Protein AF-A0A959VZN5-F1 (afdb_monomer)

Structure (mmCIF, N/CA/C/O backbone):
data_AF-A0A959VZN5-F1
#
_entry.id   AF-A0A959VZN5-F1
#
loop_
_atom_site.group_PDB
_atom_site.id
_atom_site.type_symbol
_atom_site.label_atom_id
_atom_site.label_alt_id
_atom_site.label_comp_id
_atom_site.label_asym_id
_atom_site.label_entity_id
_atom_site.label_seq_id
_atom_site.pdbx_PDB_ins_code
_atom_site.Cartn_x
_atom_site.Cartn_y
_atom_site.Cartn_z
_atom_site.occupancy
_atom_site.B_iso_or_equiv
_atom_site.auth_seq_id
_atom_site.auth_comp_id
_atom_site.auth_asym_id
_atom_site.auth_atom_id
_atom_site.pdbx_PDB_model_num
ATOM 1 N N . MET A 1 1 ? -17.616 6.369 19.803 1.00 37.69 1 MET A N 1
ATOM 2 C CA . MET A 1 1 ? -18.159 6.704 18.468 1.00 37.69 1 MET A CA 1
ATOM 3 C C . MET A 1 1 ? -18.160 5.402 17.680 1.00 37.69 1 MET A C 1
ATOM 5 O O . MET A 1 1 ? -17.100 4.814 17.571 1.00 37.69 1 MET A O 1
ATOM 9 N N . CYS A 1 2 ? -19.307 4.861 17.258 1.00 47.22 2 CYS A N 1
ATOM 10 C CA . CYS A 1 2 ? -19.332 3.546 16.601 1.00 47.22 2 CYS A CA 1
ATOM 11 C C . CYS A 1 2 ? -18.919 3.684 15.130 1.00 47.22 2 CYS A C 1
ATOM 13 O O . CYS A 1 2 ? -19.720 4.131 14.310 1.00 47.22 2 CYS A O 1
ATOM 15 N N . ILE A 1 3 ? -17.686 3.305 14.796 1.00 53.84 3 ILE A N 1
ATOM 16 C CA . ILE A 1 3 ? -17.310 3.012 13.410 1.00 53.84 3 ILE A CA 1
ATOM 17 C C . ILE A 1 3 ? -17.934 1.655 13.081 1.00 53.84 3 ILE A C 1
ATOM 19 O O . ILE A 1 3 ? -17.515 0.623 13.599 1.00 53.84 3 ILE A O 1
ATOM 23 N N . VAL A 1 4 ? -19.001 1.655 12.281 1.00 58.09 4 VAL A N 1
ATOM 24 C CA . VAL A 1 4 ? -19.588 0.408 11.782 1.00 58.09 4 VAL A CA 1
ATOM 25 C C . VAL A 1 4 ? -18.709 -0.078 10.642 1.00 58.09 4 VAL A C 1
ATOM 27 O O . VAL A 1 4 ? -18.572 0.599 9.624 1.00 58.09 4 VAL A O 1
ATOM 30 N N . ASP A 1 5 ? -18.111 -1.248 10.828 1.00 63.50 5 ASP A N 1
ATOM 31 C CA . ASP A 1 5 ? -17.328 -1.919 9.799 1.00 63.50 5 ASP A CA 1
ATOM 32 C C . ASP A 1 5 ? -18.160 -2.108 8.518 1.00 63.50 5 ASP A C 1
ATOM 34 O O . ASP A 1 5 ? -19.348 -2.437 8.564 1.00 63.50 5 ASP A O 1
ATOM 38 N N . MET A 1 6 ? -17.540 -1.896 7.358 1.00 61.69 6 MET A N 1
ATOM 39 C CA . MET A 1 6 ? -18.212 -1.895 6.052 1.00 61.69 6 MET A CA 1
ATOM 40 C C . MET A 1 6 ? -18.898 -3.228 5.729 1.00 61.69 6 MET A C 1
ATOM 42 O O . MET A 1 6 ? -19.915 -3.244 5.037 1.00 61.69 6 MET A O 1
ATOM 46 N N . PHE A 1 7 ? -18.372 -4.335 6.264 1.00 56.12 7 PHE A N 1
ATOM 47 C CA . PHE A 1 7 ? -18.976 -5.661 6.146 1.00 56.12 7 PHE A CA 1
ATOM 48 C C . PHE A 1 7 ? -20.291 -5.774 6.931 1.00 56.12 7 PHE A C 1
ATOM 50 O O . PHE A 1 7 ? -21.187 -6.511 6.528 1.00 56.12 7 PHE A O 1
ATOM 57 N N . SER A 1 8 ? -20.434 -4.995 8.003 1.00 63.62 8 SER A N 1
ATOM 58 C CA . SER A 1 8 ? -21.610 -4.959 8.878 1.00 63.62 8 SER A CA 1
ATOM 59 C C . SER A 1 8 ? -22.622 -3.880 8.471 1.00 63.62 8 SER A C 1
ATOM 61 O O . SER A 1 8 ? -23.790 -3.960 8.842 1.00 63.62 8 SER A O 1
ATOM 63 N N . ALA A 1 9 ? -22.200 -2.882 7.686 1.00 69.38 9 ALA A N 1
ATOM 64 C CA . ALA A 1 9 ? -23.026 -1.758 7.230 1.00 69.38 9 ALA A CA 1
ATOM 65 C C . ALA A 1 9 ? -23.901 -2.064 5.989 1.00 69.38 9 ALA A C 1
ATOM 67 O O . ALA A 1 9 ? -24.665 -1.207 5.541 1.00 69.38 9 ALA A O 1
ATOM 68 N N . GLY A 1 10 ? -23.808 -3.279 5.436 1.00 77.38 10 GLY A N 1
ATOM 69 C CA . GLY A 1 10 ? -24.617 -3.752 4.309 1.00 77.38 10 GLY A CA 1
ATOM 70 C C . GLY A 1 10 ? -23.951 -3.614 2.927 1.00 77.38 10 GLY A C 1
ATOM 71 O O . GLY A 1 10 ? -22.899 -2.988 2.782 1.00 77.38 10 GLY A O 1
ATOM 72 N N . PRO A 1 11 ? -24.561 -4.194 1.874 1.00 80.12 11 PRO A N 1
ATOM 73 C CA . PRO A 1 11 ? -23.923 -4.389 0.565 1.00 80.12 11 PRO A CA 1
ATOM 74 C C . PRO A 1 11 ? -23.501 -3.087 -0.131 1.00 80.12 11 PRO A C 1
ATOM 76 O O . PRO A 1 11 ? 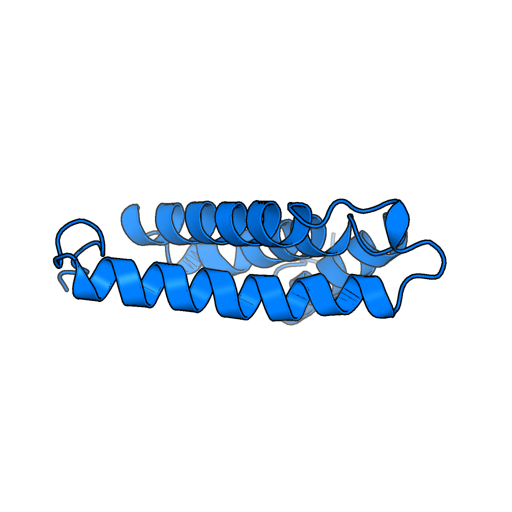-22.452 -3.047 -0.768 1.00 80.12 11 PRO A O 1
ATOM 79 N N . ALA A 1 12 ? -24.253 -1.997 0.047 1.00 84.12 12 ALA A N 1
ATOM 80 C CA . ALA A 1 12 ? -23.908 -0.697 -0.532 1.00 84.12 12 ALA A CA 1
ATOM 81 C C . ALA A 1 12 ? -22.631 -0.084 0.077 1.00 84.12 12 ALA A C 1
ATOM 83 O O . ALA A 1 12 ? -21.895 0.627 -0.608 1.00 84.12 12 ALA A O 1
ATOM 84 N N . ALA A 1 13 ? -22.349 -0.338 1.360 1.00 81.50 13 ALA A N 1
ATOM 85 C CA . ALA A 1 13 ? -21.127 0.140 2.009 1.00 81.50 13 ALA A CA 1
ATOM 86 C C . ALA A 1 13 ? -19.900 -0.630 1.501 1.00 81.50 13 ALA A C 1
ATOM 88 O O . ALA A 1 13 ? -18.887 -0.019 1.155 1.00 81.50 13 ALA A O 1
ATOM 89 N N . LEU A 1 14 ? -20.029 -1.953 1.372 1.00 81.62 14 LEU A N 1
ATOM 90 C CA . LEU A 1 14 ? -19.000 -2.803 0.779 1.00 81.62 14 LEU A CA 1
ATOM 91 C C . LEU A 1 14 ? -18.707 -2.410 -0.677 1.00 81.62 14 LEU A C 1
ATOM 93 O O . LEU A 1 14 ? -17.546 -2.298 -1.063 1.00 81.62 14 LEU A O 1
ATOM 97 N N . GLU A 1 15 ? -19.734 -2.141 -1.483 1.00 86.50 15 GLU A N 1
ATOM 98 C CA . GLU A 1 15 ? -19.555 -1.728 -2.878 1.00 86.50 15 GLU A CA 1
ATOM 99 C C . GLU A 1 15 ? -18.814 -0.390 -3.006 1.00 86.50 15 GLU A C 1
ATOM 101 O O . GLU A 1 15 ? -17.935 -0.250 -3.862 1.00 86.50 15 GLU A O 1
ATOM 106 N N . ARG A 1 16 ? -19.113 0.581 -2.133 1.00 86.31 16 ARG A N 1
ATOM 107 C CA . ARG A 1 16 ? -18.388 1.861 -2.076 1.00 86.31 16 ARG A CA 1
ATOM 108 C C . ARG A 1 16 ? -16.919 1.656 -1.725 1.00 86.31 16 ARG A C 1
ATOM 110 O O . ARG A 1 16 ? -16.062 2.216 -2.405 1.00 86.31 16 ARG A O 1
ATOM 117 N N . TYR A 1 17 ? -16.631 0.829 -0.720 1.00 85.88 17 TYR A N 1
ATOM 118 C CA . TYR A 1 17 ? -15.260 0.488 -0.341 1.00 85.88 17 TYR A CA 1
ATOM 119 C C . TYR A 1 17 ? -14.501 -0.168 -1.501 1.00 85.88 17 TYR A C 1
ATOM 121 O O . TYR A 1 17 ? -13.441 0.312 -1.902 1.00 85.88 17 TYR A O 1
ATOM 129 N N . LEU A 1 18 ? -15.075 -1.211 -2.108 1.00 89.75 18 LEU A N 1
ATOM 130 C CA . LEU A 1 18 ? -14.455 -1.900 -3.240 1.00 89.75 18 LEU A CA 1
ATOM 131 C C . LEU A 1 18 ? -14.268 -0.966 -4.443 1.00 89.75 18 LEU A C 1
ATOM 133 O O . LEU A 1 18 ? -13.285 -1.086 -5.170 1.00 89.75 18 LEU A O 1
ATOM 137 N N . SER A 1 19 ? -15.183 -0.019 -4.655 1.00 92.31 19 SER A N 1
ATOM 138 C CA . SER A 1 19 ? -15.049 0.993 -5.707 1.00 92.31 19 SER A CA 1
ATOM 139 C C . SER A 1 19 ? -13.898 1.954 -5.430 1.00 92.31 19 SER A C 1
ATOM 141 O O . SER A 1 19 ? -13.134 2.238 -6.347 1.00 9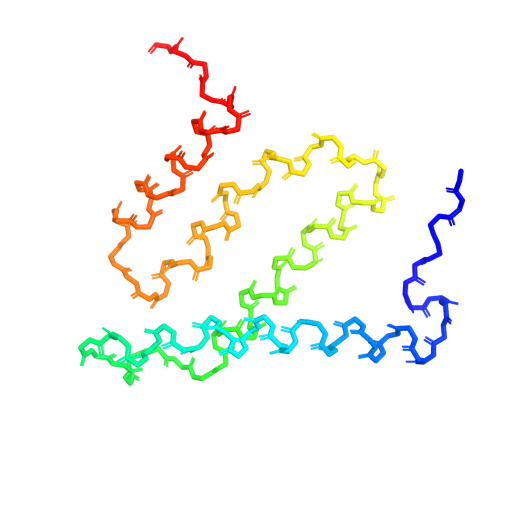2.31 19 SER A O 1
ATOM 143 N N . ALA A 1 20 ? -13.716 2.401 -4.185 1.00 91.44 20 ALA A N 1
ATOM 144 C CA . ALA A 1 20 ? -12.572 3.226 -3.801 1.00 91.44 20 ALA A CA 1
ATOM 145 C C . ALA A 1 20 ? -11.241 2.491 -4.021 1.00 91.44 20 ALA A C 1
ATOM 147 O O . ALA A 1 20 ? -10.347 3.030 -4.670 1.00 91.44 20 ALA A O 1
ATOM 148 N N . VAL A 1 21 ? -11.146 1.233 -3.574 1.00 92.88 21 VAL A N 1
ATOM 149 C CA . VAL A 1 21 ? -9.968 0.375 -3.795 1.00 92.88 21 VAL A CA 1
ATOM 150 C C . VAL A 1 21 ? -9.667 0.235 -5.289 1.00 92.88 21 VAL A C 1
ATOM 152 O O . VAL A 1 21 ? -8.530 0.443 -5.703 1.00 92.88 21 VAL A O 1
ATOM 155 N N . ARG A 1 22 ? -10.679 -0.044 -6.124 1.00 93.88 22 ARG A N 1
ATOM 156 C CA . ARG A 1 22 ? -10.507 -0.146 -7.584 1.00 93.88 22 ARG A CA 1
ATOM 157 C C . ARG A 1 22 ? -10.053 1.162 -8.226 1.00 93.88 22 ARG A C 1
ATOM 159 O O . ARG A 1 22 ? -9.193 1.124 -9.098 1.00 93.88 22 ARG A O 1
ATOM 166 N N . MET A 1 23 ? -10.614 2.301 -7.818 1.00 95.44 23 MET A N 1
ATOM 167 C CA . MET A 1 23 ? -10.219 3.608 -8.357 1.00 95.44 23 MET A CA 1
ATOM 168 C C . MET A 1 23 ? -8.753 3.923 -8.047 1.00 95.44 23 MET A C 1
ATOM 170 O O . MET A 1 23 ? -8.022 4.358 -8.932 1.00 95.44 23 MET A O 1
ATOM 174 N N . ILE A 1 24 ? -8.309 3.662 -6.814 1.00 94.00 24 ILE A N 1
ATOM 175 C CA . ILE A 1 24 ? -6.914 3.881 -6.413 1.00 94.00 24 ILE A CA 1
ATOM 176 C C . ILE A 1 24 ? -5.987 2.894 -7.136 1.00 94.00 24 ILE A C 1
ATOM 178 O O . ILE A 1 24 ? -4.945 3.300 -7.642 1.00 94.00 24 ILE A O 1
ATOM 182 N N . ALA A 1 25 ? -6.379 1.622 -7.251 1.00 94.62 25 ALA A N 1
ATOM 183 C CA . ALA A 1 25 ? -5.616 0.627 -8.002 1.00 94.62 25 ALA A CA 1
ATOM 184 C C . ALA A 1 25 ? -5.451 1.026 -9.476 1.00 94.62 25 ALA A C 1
ATOM 186 O O . ALA A 1 25 ? -4.344 0.960 -9.992 1.00 94.62 25 ALA A O 1
ATOM 187 N N . ALA A 1 26 ? -6.507 1.511 -10.135 1.00 93.69 26 ALA A N 1
ATOM 188 C CA . ALA A 1 26 ? -6.425 1.989 -11.516 1.00 93.69 26 ALA A CA 1
ATOM 189 C C . ALA A 1 26 ? -5.493 3.204 -11.664 1.00 93.69 26 ALA A C 1
ATOM 191 O O . ALA A 1 26 ? -4.757 3.307 -12.642 1.00 93.69 26 ALA A O 1
ATOM 192 N N . PHE A 1 27 ? -5.494 4.111 -10.683 1.00 93.44 27 PHE A N 1
ATOM 193 C CA . PHE A 1 27 ? -4.555 5.231 -10.659 1.00 93.44 27 PHE A CA 1
ATOM 194 C C . PHE A 1 27 ? -3.099 4.753 -10.549 1.00 93.44 27 PHE A C 1
ATOM 196 O O . PHE A 1 27 ? -2.247 5.219 -11.303 1.00 93.44 27 PHE A O 1
ATOM 203 N N . VAL A 1 28 ? -2.820 3.798 -9.656 1.00 92.38 28 VAL A N 1
ATOM 204 C CA . VAL A 1 28 ? -1.475 3.224 -9.483 1.00 92.38 28 VAL A CA 1
ATOM 205 C C . VAL A 1 28 ? -1.032 2.415 -10.701 1.00 92.38 28 VAL A C 1
ATOM 207 O O . VAL A 1 28 ? 0.114 2.547 -11.121 1.00 92.38 28 VAL A O 1
ATOM 210 N N . ASP A 1 29 ? -1.929 1.644 -11.319 1.00 91.62 29 ASP A N 1
ATOM 211 C CA . ASP A 1 29 ? -1.645 0.889 -12.549 1.00 91.62 29 ASP A CA 1
ATOM 212 C C . ASP A 1 29 ? -1.221 1.809 -13.707 1.00 91.62 29 ASP A C 1
ATOM 214 O O . ASP A 1 29 ? -0.383 1.436 -14.528 1.00 91.62 29 ASP A O 1
ATOM 218 N N . GLY A 1 30 ? -1.693 3.063 -13.712 1.00 87.75 30 GLY A N 1
ATOM 219 C CA . GLY A 1 30 ? -1.214 4.110 -14.616 1.00 87.75 30 GLY A CA 1
ATOM 220 C C . GLY A 1 30 ? 0.309 4.296 -14.590 1.00 87.75 30 GLY A C 1
ATOM 221 O O . GLY A 1 30 ? 0.900 4.614 -15.623 1.00 87.75 30 GLY A O 1
ATOM 222 N N . GLY A 1 31 ? 0.968 4.007 -13.462 1.00 85.69 31 GLY A N 1
ATOM 223 C CA . GLY A 1 31 ? 2.426 4.020 -13.332 1.00 85.69 31 GLY A CA 1
ATOM 224 C C . GLY A 1 31 ? 3.138 3.072 -14.302 1.00 85.69 31 GLY A C 1
ATOM 225 O O . GLY A 1 31 ? 4.213 3.407 -14.794 1.00 85.69 31 GLY A O 1
ATOM 226 N N . ARG A 1 32 ? 2.508 1.957 -14.701 1.00 87.00 32 ARG A N 1
ATOM 227 C CA . ARG A 1 32 ? 3.071 1.025 -15.700 1.00 87.00 32 ARG A CA 1
ATOM 228 C C . ARG A 1 32 ? 3.269 1.674 -17.057 1.00 87.00 32 ARG A C 1
ATOM 230 O O . ARG A 1 32 ? 4.195 1.318 -17.772 1.00 87.00 32 ARG A O 1
ATOM 237 N N . THR A 1 33 ? 2.434 2.648 -17.417 1.00 85.12 33 THR A N 1
ATOM 238 C CA . THR A 1 33 ? 2.584 3.376 -18.687 1.00 85.12 33 THR A CA 1
ATOM 239 C C . THR A 1 33 ? 3.839 4.247 -18.728 1.00 85.12 33 THR A C 1
ATOM 241 O O . THR A 1 33 ? 4.289 4.611 -19.812 1.00 85.12 33 THR A O 1
ATOM 244 N N . MET A 1 34 ? 4.413 4.558 -17.563 1.00 83.31 34 MET A N 1
ATOM 245 C CA . MET A 1 34 ? 5.629 5.355 -17.423 1.00 83.31 34 MET A CA 1
ATOM 246 C C . MET A 1 34 ? 6.895 4.491 -17.359 1.00 83.31 34 MET A C 1
ATOM 248 O O . MET A 1 34 ? 7.998 5.031 -17.413 1.00 83.31 34 MET A O 1
ATOM 252 N N . MET A 1 35 ? 6.750 3.167 -17.250 1.00 84.19 35 MET A N 1
ATOM 253 C CA . MET A 1 35 ? 7.875 2.240 -17.180 1.00 84.19 35 MET A CA 1
ATOM 254 C C . MET A 1 35 ? 8.391 1.902 -18.585 1.00 84.19 35 MET A C 1
ATOM 256 O O . MET A 1 35 ? 7.580 1.626 -19.475 1.00 84.19 35 MET A O 1
ATOM 260 N N . PRO A 1 36 ? 9.719 1.840 -18.792 1.00 79.81 36 PRO A N 1
ATOM 261 C CA . PRO A 1 36 ? 10.285 1.353 -20.049 1.00 79.81 36 PRO A CA 1
ATOM 262 C C . PRO A 1 36 ? 9.900 -0.113 -20.322 1.00 79.81 36 PRO A C 1
ATOM 264 O O . PRO A 1 36 ? 9.607 -0.455 -21.464 1.00 79.81 36 PRO A O 1
ATOM 267 N N . ASP A 1 37 ? 9.786 -0.937 -19.270 1.00 81.19 37 ASP A N 1
ATOM 268 C CA . ASP A 1 37 ? 9.494 -2.377 -19.343 1.00 81.19 37 ASP A CA 1
ATOM 269 C C . ASP A 1 37 ? 8.138 -2.740 -18.705 1.00 81.19 37 ASP A C 1
ATOM 271 O O . ASP A 1 37 ? 8.030 -3.600 -17.830 1.00 81.19 37 ASP A O 1
ATOM 275 N N . ARG A 1 38 ? 7.064 -2.067 -19.133 1.00 70.62 38 ARG A N 1
ATOM 276 C CA . ARG A 1 38 ? 5.712 -2.193 -18.543 1.00 70.62 38 ARG A CA 1
ATOM 277 C C . ARG A 1 38 ? 5.153 -3.625 -18.450 1.00 70.62 38 ARG A C 1
ATOM 279 O O . ARG A 1 38 ? 4.288 -3.893 -17.615 1.00 70.62 38 ARG A O 1
ATOM 286 N N . ASP A 1 39 ? 5.611 -4.521 -19.324 1.00 76.50 39 ASP A N 1
ATOM 287 C CA . ASP A 1 39 ? 5.129 -5.904 -19.422 1.00 76.50 39 ASP A CA 1
ATOM 288 C C . ASP A 1 39 ? 5.733 -6.807 -18.325 1.00 76.50 39 ASP A C 1
ATOM 290 O O . ASP A 1 39 ? 5.245 -7.912 -18.095 1.00 76.50 39 ASP A O 1
ATOM 294 N N . VAL A 1 40 ? 6.761 -6.331 -17.609 1.00 84.44 40 VAL A N 1
ATOM 295 C CA . VAL A 1 40 ? 7.394 -7.046 -16.485 1.00 84.44 40 VAL A CA 1
ATOM 296 C C . VAL A 1 40 ? 6.502 -7.041 -15.239 1.00 84.44 40 VAL A C 1
ATOM 298 O O . VAL A 1 40 ? 6.595 -7.944 -14.408 1.00 84.44 40 VAL A O 1
ATOM 301 N N . VAL A 1 41 ? 5.599 -6.063 -15.119 1.00 86.12 41 VAL A N 1
ATOM 302 C CA . VAL A 1 41 ? 4.663 -5.944 -13.995 1.00 86.12 41 VAL A CA 1
ATOM 303 C C . VAL A 1 41 ? 3.289 -6.479 -14.407 1.00 86.12 41 VAL A C 1
ATOM 305 O O . VAL A 1 41 ? 2.665 -5.908 -15.308 1.00 86.12 41 VAL A O 1
ATOM 308 N N . PRO A 1 42 ? 2.773 -7.540 -13.759 1.00 90.38 42 PRO A N 1
ATOM 309 C CA . PRO A 1 42 ? 1.430 -8.044 -14.033 1.00 90.38 42 PRO A CA 1
ATOM 310 C C . PRO A 1 42 ? 0.328 -7.012 -13.747 1.00 90.38 42 PRO A C 1
ATOM 312 O O . PRO A 1 42 ? 0.381 -6.298 -12.748 1.00 90.38 42 PRO A O 1
ATOM 315 N N . GLU A 1 43 ? -0.740 -7.021 -14.554 1.00 89.25 43 GLU A N 1
ATOM 316 C CA . GLU A 1 43 ? -1.940 -6.172 -14.376 1.00 89.25 43 GLU A CA 1
ATOM 317 C C . GLU A 1 43 ? -2.587 -6.293 -12.992 1.00 89.25 43 GLU A C 1
ATOM 319 O O . GLU A 1 43 ? -3.194 -5.354 -12.482 1.00 89.25 43 GLU A O 1
ATOM 324 N N . SER A 1 44 ? -2.444 -7.447 -12.341 1.00 91.38 44 SER A N 1
ATOM 325 C CA . SER A 1 44 ? -3.020 -7.676 -11.020 1.00 91.38 44 SER A CA 1
ATOM 326 C C . SER A 1 44 ? -2.268 -6.975 -9.886 1.00 91.38 44 SER A C 1
ATOM 328 O O . SER A 1 44 ? -2.829 -6.850 -8.796 1.00 91.38 44 SER A O 1
ATOM 330 N N . ILE A 1 45 ? -1.019 -6.538 -10.097 1.00 94.25 45 ILE A N 1
ATOM 331 C CA . ILE A 1 45 ? -0.159 -6.022 -9.021 1.00 94.25 45 ILE A CA 1
ATOM 332 C C . ILE A 1 45 ? -0.762 -4.785 -8.364 1.00 94.25 45 ILE A C 1
ATOM 334 O O . ILE A 1 45 ? -0.813 -4.732 -7.137 1.00 94.25 45 ILE A O 1
ATOM 338 N N . ALA A 1 46 ? -1.294 -3.837 -9.140 1.00 94.00 46 ALA A N 1
ATOM 339 C CA . ALA A 1 46 ? -1.911 -2.630 -8.592 1.00 94.00 46 ALA A CA 1
ATOM 340 C C . ALA A 1 46 ? -3.081 -2.956 -7.649 1.00 94.00 46 ALA A C 1
ATOM 342 O O . ALA A 1 46 ? -3.183 -2.410 -6.550 1.00 94.00 46 ALA A O 1
ATOM 343 N N . GLY A 1 47 ? -3.934 -3.905 -8.044 1.00 94.56 47 GLY A N 1
ATOM 344 C CA . GLY A 1 47 ? -5.027 -4.386 -7.202 1.00 94.56 47 GLY A CA 1
ATOM 345 C C . GLY A 1 47 ? -4.532 -5.071 -5.927 1.00 94.56 47 GLY A C 1
ATOM 346 O O . GLY A 1 47 ? -5.092 -4.843 -4.856 1.00 94.56 47 GLY A O 1
ATOM 347 N N . MET A 1 48 ? -3.466 -5.871 -6.023 1.00 94.88 48 MET A N 1
ATOM 348 C CA . MET A 1 48 ? -2.876 -6.569 -4.877 1.00 94.88 48 MET A CA 1
ATOM 349 C C . MET A 1 48 ? -2.280 -5.597 -3.854 1.00 94.88 48 MET A C 1
ATOM 351 O O . MET A 1 48 ? -2.600 -5.704 -2.671 1.00 94.88 48 MET A O 1
ATOM 355 N N . VAL A 1 49 ? -1.462 -4.630 -4.288 1.00 95.75 49 VAL A N 1
ATOM 356 C CA . VAL A 1 49 ? -0.802 -3.687 -3.366 1.00 95.75 49 VAL A CA 1
ATOM 357 C C . VAL A 1 49 ? -1.805 -2.743 -2.706 1.00 95.75 49 VAL A C 1
ATOM 359 O O . VAL A 1 49 ? -1.741 -2.533 -1.497 1.00 95.75 49 VAL A O 1
ATOM 362 N N . ILE A 1 50 ? -2.793 -2.237 -3.453 1.00 96.12 50 ILE A N 1
ATOM 363 C CA . ILE A 1 50 ? -3.822 -1.349 -2.894 1.00 96.12 50 ILE A CA 1
ATOM 364 C C . ILE A 1 50 ? -4.794 -2.111 -1.994 1.00 96.12 50 ILE A C 1
ATOM 366 O O . ILE A 1 50 ? -5.167 -1.607 -0.934 1.00 96.12 50 ILE A O 1
ATOM 370 N N . GLY A 1 51 ? -5.173 -3.335 -2.365 1.00 94.44 51 GLY A N 1
ATOM 371 C CA . GLY A 1 51 ? -5.965 -4.206 -1.500 1.00 94.44 51 GLY A CA 1
ATOM 372 C C . GLY A 1 51 ? -5.244 -4.510 -0.184 1.00 94.44 51 GLY A C 1
ATOM 373 O O . GLY A 1 51 ? -5.837 -4.368 0.884 1.00 94.44 51 GLY A O 1
ATOM 374 N N . GLY A 1 52 ? -3.954 -4.854 -0.248 1.00 94.38 52 GLY A N 1
ATOM 375 C CA . GLY A 1 52 ? -3.114 -5.080 0.930 1.00 94.38 52 GLY A CA 1
ATOM 376 C C . GLY A 1 52 ? -2.999 -3.842 1.820 1.00 94.38 52 GLY A C 1
ATOM 377 O O . GLY A 1 52 ? -3.246 -3.929 3.022 1.00 94.38 52 GLY A O 1
ATOM 378 N N . ALA A 1 53 ? -2.726 -2.673 1.235 1.00 94.88 53 ALA A N 1
ATOM 379 C CA . ALA A 1 53 ? -2.667 -1.412 1.973 1.00 94.88 53 ALA A CA 1
ATOM 380 C C . ALA A 1 53 ? -3.988 -1.093 2.687 1.00 94.88 53 ALA A C 1
ATOM 382 O O . ALA A 1 53 ? -3.995 -0.709 3.856 1.00 94.88 53 ALA A O 1
ATOM 383 N N . ALA A 1 54 ? -5.122 -1.318 2.019 1.00 92.56 54 ALA A N 1
ATOM 384 C CA . ALA A 1 54 ? -6.434 -1.103 2.613 1.00 92.56 54 ALA A CA 1
ATOM 385 C C . ALA A 1 54 ? -6.717 -2.056 3.790 1.00 92.56 54 ALA A C 1
ATOM 387 O O . ALA A 1 54 ? -7.411 -1.665 4.729 1.00 92.56 54 ALA A O 1
ATOM 388 N N . VAL A 1 55 ? -6.176 -3.281 3.771 1.00 91.94 55 VAL A N 1
ATOM 389 C CA . VAL A 1 55 ? -6.262 -4.225 4.898 1.00 91.94 55 VAL A CA 1
ATOM 390 C C . VAL A 1 55 ? -5.427 -3.752 6.086 1.00 91.94 55 VAL A C 1
ATOM 392 O O . VAL A 1 55 ? -5.942 -3.761 7.201 1.00 91.94 55 VAL A O 1
ATOM 395 N N . VAL A 1 56 ? -4.189 -3.296 5.861 1.00 92.81 56 VAL A N 1
ATOM 396 C CA . VAL A 1 56 ? -3.314 -2.765 6.926 1.00 92.81 56 VAL A CA 1
ATOM 397 C C . VAL A 1 56 ? -3.952 -1.548 7.595 1.00 92.81 56 VAL A C 1
ATOM 399 O O . VAL A 1 56 ? -4.110 -1.522 8.811 1.00 92.81 56 VAL A O 1
ATOM 402 N N . ILE A 1 57 ? -4.419 -0.580 6.801 1.00 90.62 57 ILE A N 1
ATOM 403 C CA . ILE A 1 57 ? -5.109 0.614 7.313 1.00 90.62 57 ILE A CA 1
ATOM 404 C C . ILE A 1 57 ? -6.355 0.217 8.112 1.00 90.62 57 ILE A C 1
ATOM 406 O O . ILE A 1 57 ? -6.603 0.746 9.194 1.00 90.62 57 ILE A O 1
ATOM 410 N N . ARG A 1 58 ? -7.151 -0.730 7.597 1.00 87.94 58 ARG A N 1
ATOM 411 C CA . ARG A 1 58 ? -8.344 -1.204 8.304 1.00 87.94 58 ARG A CA 1
ATOM 412 C C . ARG A 1 58 ? -7.984 -1.882 9.627 1.00 87.94 58 ARG A C 1
ATOM 414 O O . ARG A 1 58 ? -8.741 -1.709 10.573 1.00 87.94 58 ARG A O 1
ATOM 421 N N . ALA A 1 59 ? -6.891 -2.640 9.700 1.00 89.31 59 ALA A N 1
ATOM 422 C CA . ALA A 1 59 ? -6.458 -3.283 10.939 1.00 89.31 59 ALA A CA 1
ATOM 423 C C . ALA A 1 59 ? -6.174 -2.244 12.035 1.00 89.31 59 ALA A C 1
ATOM 425 O O . ALA A 1 59 ? -6.739 -2.349 13.118 1.00 89.31 59 ALA A O 1
ATOM 426 N N . GLU A 1 60 ? -5.426 -1.183 11.719 1.00 89.94 60 GLU A N 1
ATOM 427 C CA . GLU A 1 60 ? -5.162 -0.098 12.676 1.00 89.94 60 GLU A CA 1
ATOM 428 C C . GLU A 1 60 ? -6.439 0.653 13.085 1.00 89.94 60 GLU A C 1
ATOM 430 O O . GLU A 1 60 ? -6.609 0.997 14.251 1.00 89.94 60 GLU A O 1
ATOM 435 N N . ILE A 1 61 ? -7.384 0.865 12.158 1.00 88.19 61 ILE A N 1
ATOM 436 C CA . ILE A 1 61 ? -8.678 1.495 12.478 1.00 88.19 61 ILE A CA 1
ATOM 437 C C . ILE A 1 61 ? -9.523 0.611 13.405 1.00 88.19 61 ILE A C 1
ATOM 439 O O . ILE A 1 61 ? -10.125 1.117 14.349 1.00 88.19 61 ILE A O 1
ATOM 443 N N . VAL A 1 62 ? -9.610 -0.690 13.115 1.00 87.56 62 VAL A N 1
ATOM 444 C CA . VAL A 1 62 ? -10.412 -1.645 13.899 1.00 87.56 62 VAL A CA 1
ATOM 445 C C . VAL A 1 62 ? -9.837 -1.828 15.301 1.00 87.56 62 VAL A C 1
ATOM 447 O O . VAL A 1 62 ? -10.607 -1.952 16.249 1.00 87.56 62 VAL A O 1
ATOM 450 N N . ASP A 1 63 ? -8.514 -1.778 15.433 1.00 88.75 63 ASP A N 1
ATOM 451 C CA . ASP A 1 63 ? -7.818 -1.855 16.718 1.00 88.75 63 ASP A CA 1
ATOM 452 C C . ASP A 1 63 ? -7.801 -0.513 17.481 1.00 88.75 63 ASP A C 1
ATOM 454 O O . ASP A 1 63 ? -7.132 -0.401 18.505 1.00 88.75 63 ASP A O 1
ATOM 458 N N . GLU A 1 64 ? -8.519 0.506 16.991 1.00 88.00 64 GLU A N 1
ATOM 459 C CA . GLU A 1 64 ? -8.568 1.868 17.545 1.00 88.00 64 GLU A CA 1
ATOM 460 C C . GLU A 1 64 ? -7.195 2.570 17.624 1.00 88.00 64 GLU A C 1
ATOM 462 O O . GLU A 1 64 ? -7.055 3.565 18.325 1.00 88.00 64 GLU A O 1
ATOM 467 N N . ARG A 1 65 ? -6.205 2.112 16.846 1.00 88.62 65 ARG A N 1
ATOM 468 C CA . ARG A 1 65 ? -4.839 2.660 16.749 1.00 88.62 65 ARG A CA 1
ATOM 469 C C . ARG A 1 65 ? -4.688 3.643 15.588 1.00 88.62 65 ARG A C 1
ATOM 471 O O . ARG A 1 65 ? -3.700 3.646 14.856 1.00 88.62 65 ARG A O 1
ATOM 478 N N . THR A 1 66 ? -5.693 4.481 15.354 1.00 86.62 66 THR A N 1
ATOM 479 C CA . THR A 1 66 ? -5.694 5.400 14.198 1.00 86.62 66 THR A CA 1
ATOM 480 C C . THR A 1 66 ? -4.544 6.410 14.211 1.00 86.62 66 THR A C 1
ATOM 482 O O . THR A 1 66 ? -4.102 6.862 13.158 1.00 86.62 66 THR A O 1
ATOM 485 N N . GLU A 1 67 ? -4.026 6.731 15.391 1.00 87.31 67 GLU A N 1
ATOM 486 C CA . GLU A 1 67 ? -2.840 7.548 15.622 1.00 87.31 67 GLU A CA 1
ATOM 487 C C . GLU A 1 67 ? -1.549 6.912 15.093 1.00 87.31 67 GLU A C 1
ATOM 489 O O . GLU A 1 67 ? -0.600 7.642 14.825 1.00 87.31 67 GLU A O 1
ATOM 494 N N . MET A 1 68 ? -1.538 5.591 14.881 1.00 85.88 68 MET A N 1
ATOM 495 C CA . MET A 1 68 ? -0.411 4.833 14.329 1.00 85.88 68 MET A CA 1
ATOM 496 C C . MET A 1 68 ? -0.430 4.790 12.795 1.00 85.88 68 MET A C 1
ATOM 498 O O . MET A 1 68 ? 0.544 4.376 12.169 1.00 85.88 68 MET A O 1
ATOM 502 N N . LEU A 1 69 ? -1.516 5.240 12.149 1.00 87.06 69 LEU A N 1
ATOM 503 C CA . LEU A 1 69 ? -1.616 5.273 10.683 1.00 87.06 69 LEU A CA 1
ATOM 504 C C . LEU A 1 69 ? -0.468 6.032 9.989 1.00 87.06 69 LEU A C 1
ATOM 506 O O . LEU A 1 69 ? -0.042 5.585 8.922 1.00 87.06 69 LEU A O 1
ATOM 510 N N . PRO A 1 70 ? 0.059 7.147 10.536 1.00 90.56 70 PRO A N 1
ATOM 511 C CA . PRO A 1 70 ? 1.249 7.783 9.985 1.00 90.56 70 PRO A CA 1
ATOM 512 C C . PRO A 1 70 ? 2.469 6.854 9.966 1.00 90.56 70 PRO A C 1
ATOM 514 O O . PRO A 1 70 ? 3.234 6.913 9.010 1.00 90.56 70 PRO A O 1
ATOM 517 N N . GLU A 1 71 ? 2.634 5.977 10.961 1.00 90.12 71 GLU A N 1
ATOM 518 C CA . GLU A 1 71 ? 3.807 5.101 11.094 1.00 90.12 71 GLU A CA 1
ATOM 519 C C . GLU A 1 71 ? 3.842 3.989 10.042 1.00 90.12 71 GLU A C 1
ATOM 521 O O . GLU A 1 71 ? 4.907 3.667 9.527 1.00 90.12 71 GLU A O 1
ATOM 526 N N . VAL A 1 72 ? 2.682 3.451 9.654 1.00 92.44 72 VAL A N 1
ATOM 527 C CA . VAL A 1 72 ? 2.597 2.443 8.578 1.00 92.44 72 VAL A CA 1
ATOM 528 C C . VAL A 1 72 ? 2.665 3.066 7.178 1.00 92.44 72 VAL A C 1
ATOM 530 O O . VAL A 1 72 ? 2.881 2.369 6.189 1.00 92.44 72 VAL A O 1
ATOM 533 N N . GLY A 1 73 ? 2.474 4.383 7.066 1.00 93.12 73 GLY A N 1
ATOM 534 C CA . GLY A 1 73 ? 2.424 5.109 5.797 1.00 93.12 73 GLY A CA 1
ATOM 535 C C . GLY A 1 73 ? 3.668 4.935 4.908 1.00 93.12 73 GLY A C 1
ATOM 536 O O . GLY A 1 73 ? 3.501 4.632 3.724 1.0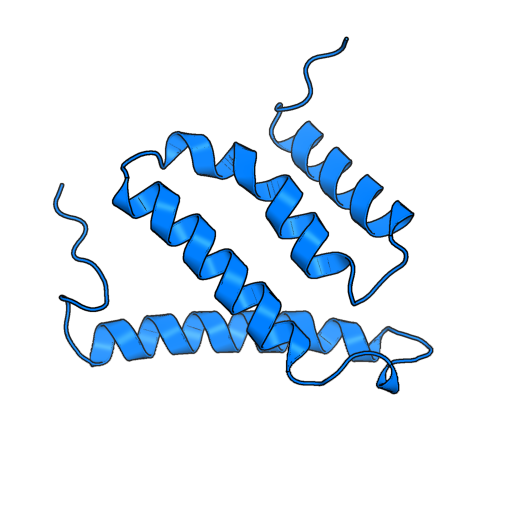0 93.12 73 GLY A O 1
ATOM 537 N N . PRO A 1 74 ? 4.898 5.111 5.429 1.00 95.75 74 PRO A N 1
ATOM 538 C CA . PRO A 1 74 ? 6.135 4.879 4.681 1.00 95.75 74 PRO A CA 1
ATOM 539 C C . PRO A 1 74 ? 6.251 3.461 4.115 1.00 95.75 74 PRO A C 1
ATOM 541 O O . PRO A 1 74 ? 6.513 3.309 2.921 1.00 95.75 74 PRO A O 1
ATOM 544 N N . ASP A 1 75 ? 5.964 2.437 4.921 1.00 95.38 75 ASP A N 1
ATOM 545 C CA . ASP A 1 75 ? 6.022 1.035 4.491 1.00 95.38 75 ASP A CA 1
ATOM 546 C C . ASP A 1 75 ? 4.997 0.736 3.393 1.00 95.38 75 ASP A C 1
ATOM 548 O O . ASP A 1 75 ? 5.302 0.068 2.401 1.00 95.38 75 ASP A O 1
ATOM 552 N N . LEU A 1 76 ? 3.782 1.280 3.529 1.00 96.06 76 LEU A N 1
ATOM 553 C CA . LEU A 1 76 ? 2.748 1.176 2.502 1.00 96.06 76 LEU A CA 1
ATOM 554 C C . LEU A 1 76 ? 3.168 1.873 1.207 1.00 96.06 76 LEU A C 1
ATOM 556 O O . LEU A 1 76 ? 2.970 1.319 0.126 1.00 96.06 76 LEU A O 1
ATOM 560 N N . LEU A 1 77 ? 3.768 3.062 1.298 1.00 95.88 77 LEU A N 1
ATOM 561 C CA . LEU A 1 77 ? 4.266 3.784 0.131 1.00 95.88 77 LEU A CA 1
ATOM 562 C C . LEU A 1 77 ? 5.366 2.987 -0.575 1.00 95.88 77 LEU A C 1
ATOM 564 O O . LEU A 1 77 ? 5.288 2.797 -1.787 1.00 95.88 77 LEU A O 1
ATOM 568 N N . TYR A 1 78 ? 6.341 2.463 0.167 1.00 96.69 78 TYR A N 1
ATOM 569 C CA . TYR A 1 78 ? 7.385 1.607 -0.390 1.00 96.69 78 TYR A CA 1
ATOM 570 C C . TYR A 1 78 ? 6.793 0.374 -1.092 1.00 96.69 78 TYR A C 1
ATOM 572 O O . TYR A 1 78 ? 7.109 0.115 -2.254 1.00 96.69 78 TYR A O 1
ATOM 580 N N . ALA A 1 79 ? 5.879 -0.348 -0.434 1.00 96.31 79 ALA A N 1
ATOM 581 C CA . ALA A 1 79 ? 5.248 -1.545 -0.990 1.00 96.31 79 ALA A CA 1
ATOM 582 C C . ALA A 1 79 ? 4.436 -1.262 -2.267 1.00 96.31 79 ALA A C 1
ATOM 584 O O . ALA A 1 79 ? 4.393 -2.098 -3.170 1.00 96.31 79 ALA A O 1
ATOM 585 N N . ILE A 1 80 ? 3.808 -0.085 -2.357 1.00 95.94 80 ILE A N 1
ATOM 586 C CA . ILE A 1 80 ? 3.079 0.358 -3.552 1.00 95.94 80 ILE A CA 1
ATOM 587 C C . ILE A 1 80 ? 4.041 0.716 -4.688 1.00 95.94 80 ILE A C 1
ATOM 589 O O . ILE A 1 80 ? 3.713 0.455 -5.842 1.00 95.94 80 ILE A O 1
ATOM 593 N N . LEU A 1 81 ? 5.196 1.319 -4.392 1.00 94.75 81 LEU A N 1
ATOM 594 C CA . LEU A 1 81 ? 6.116 1.845 -5.404 1.00 94.75 81 LEU A CA 1
ATOM 595 C C . LEU A 1 81 ? 7.100 0.809 -5.949 1.00 94.75 81 LEU A C 1
ATOM 597 O O . LEU A 1 81 ? 7.397 0.860 -7.140 1.00 94.75 81 LEU A O 1
ATOM 601 N N . VAL A 1 82 ? 7.574 -0.131 -5.124 1.00 94.44 82 VAL A N 1
ATOM 602 C CA . VAL A 1 82 ? 8.621 -1.097 -5.509 1.00 94.44 82 VAL A CA 1
ATOM 603 C C . VAL A 1 82 ? 8.330 -1.902 -6.788 1.00 94.44 82 VAL A C 1
ATOM 605 O O . VAL A 1 82 ? 9.285 -2.263 -7.470 1.00 94.44 82 VAL A O 1
ATOM 608 N N . PRO A 1 83 ? 7.070 -2.186 -7.187 1.00 92.31 83 PRO A N 1
ATOM 609 C CA . PRO A 1 83 ? 6.827 -2.859 -8.458 1.00 92.31 83 PRO A CA 1
ATOM 610 C C . PRO A 1 83 ? 7.067 -1.973 -9.686 1.00 92.31 83 PRO A C 1
ATOM 612 O O . PRO A 1 83 ? 7.206 -2.508 -10.779 1.00 92.31 83 PRO A O 1
ATOM 615 N N . TYR A 1 84 ? 7.074 -0.646 -9.537 1.00 91.31 84 TYR A N 1
ATOM 616 C CA . TYR A 1 84 ? 7.042 0.305 -10.656 1.00 91.31 84 TYR A CA 1
ATOM 617 C C . TYR A 1 84 ? 8.328 1.115 -10.838 1.00 91.31 84 TYR A C 1
ATOM 619 O O . TYR A 1 84 ? 8.425 1.893 -11.786 1.00 91.31 84 TYR A O 1
ATOM 627 N N . MET A 1 85 ? 9.296 0.976 -9.935 1.00 90.44 85 MET A N 1
ATOM 628 C CA . MET A 1 85 ? 10.568 1.699 -9.971 1.00 90.44 85 MET A CA 1
ATOM 629 C C . MET A 1 85 ? 11.666 0.914 -9.259 1.00 90.44 85 MET A C 1
ATOM 631 O O . MET A 1 85 ? 11.390 -0.089 -8.598 1.00 90.44 85 MET A O 1
ATOM 635 N N . ASP A 1 86 ? 12.902 1.394 -9.373 1.00 91.81 86 ASP A N 1
ATOM 636 C CA . ASP A 1 86 ? 14.033 0.811 -8.661 1.00 91.81 86 ASP A CA 1
ATOM 637 C C . ASP A 1 86 ? 13.818 0.851 -7.144 1.00 91.81 86 ASP A C 1
ATOM 639 O O . ASP A 1 86 ? 13.250 1.794 -6.580 1.00 91.81 86 ASP A O 1
ATOM 643 N N . LYS A 1 87 ? 14.293 -0.198 -6.470 1.00 93.69 87 LYS A N 1
ATOM 644 C CA . LYS A 1 87 ? 14.092 -0.393 -5.032 1.00 93.69 87 LYS A CA 1
ATOM 645 C C . LYS A 1 87 ? 14.640 0.778 -4.219 1.00 93.69 87 LYS A C 1
ATOM 647 O O . LYS A 1 87 ? 13.993 1.217 -3.271 1.00 93.69 87 LYS A O 1
ATOM 652 N N . GLU A 1 88 ? 15.823 1.263 -4.577 1.00 95.50 88 GLU A N 1
ATOM 653 C CA . GLU A 1 88 ? 16.482 2.387 -3.919 1.00 95.50 88 GLU A CA 1
ATOM 654 C C . GLU A 1 88 ? 15.679 3.684 -4.087 1.00 95.50 88 GLU A C 1
ATOM 656 O O . GLU A 1 88 ? 15.519 4.425 -3.121 1.00 95.50 88 GLU A O 1
ATOM 661 N N . GLU A 1 89 ? 15.098 3.927 -5.268 1.00 94.88 89 GLU A N 1
ATOM 662 C CA . GLU A 1 89 ? 14.242 5.097 -5.505 1.00 94.88 89 GLU A CA 1
ATOM 663 C C . GLU A 1 89 ? 12.937 5.012 -4.694 1.00 94.88 89 GLU A C 1
ATOM 665 O O . GLU A 1 89 ? 12.499 5.996 -4.089 1.00 94.88 89 GLU A O 1
ATOM 670 N N . ALA A 1 90 ? 12.319 3.827 -4.640 1.00 95.69 90 ALA A N 1
ATOM 671 C CA . ALA A 1 90 ? 11.132 3.591 -3.822 1.00 95.69 90 ALA A CA 1
ATOM 672 C C . ALA A 1 90 ? 11.421 3.822 -2.330 1.00 95.69 90 ALA A C 1
ATOM 674 O O . ALA A 1 90 ? 10.610 4.443 -1.635 1.00 95.69 90 ALA A O 1
ATOM 675 N N . LEU A 1 91 ? 12.580 3.357 -1.850 1.00 96.81 91 LEU A N 1
ATOM 676 C CA . LEU A 1 91 ? 13.026 3.561 -0.475 1.00 96.81 91 LEU A CA 1
ATOM 677 C C . LEU A 1 91 ? 13.233 5.051 -0.181 1.00 96.81 91 LEU A C 1
ATOM 679 O O . LEU A 1 91 ? 12.620 5.560 0.754 1.00 96.81 91 LEU A O 1
ATOM 683 N N . GLU A 1 92 ? 13.972 5.775 -1.024 1.00 97.12 92 GLU A N 1
ATOM 684 C CA . GLU A 1 92 ? 14.214 7.215 -0.851 1.00 97.12 92 GLU A CA 1
ATOM 685 C C . GLU A 1 92 ? 12.898 8.013 -0.778 1.00 97.12 92 GLU A C 1
ATOM 687 O O . GLU A 1 92 ? 12.719 8.896 0.067 1.00 97.12 92 GLU A O 1
ATOM 692 N N . ARG A 1 93 ? 11.925 7.693 -1.643 1.00 95.62 93 ARG A N 1
ATOM 693 C CA . ARG A 1 93 ? 10.596 8.330 -1.618 1.00 95.62 93 ARG A CA 1
ATOM 694 C C . ARG A 1 93 ? 9.832 8.019 -0.330 1.00 95.62 93 ARG A C 1
ATOM 696 O O . ARG A 1 93 ? 9.134 8.902 0.175 1.00 95.62 93 ARG A O 1
ATOM 703 N N . SER A 1 94 ? 9.951 6.796 0.186 1.00 96.19 94 SER A N 1
ATOM 704 C CA . SER A 1 94 ? 9.328 6.380 1.447 1.00 96.19 94 SER A CA 1
ATOM 705 C C . SER A 1 94 ? 9.947 7.074 2.664 1.00 96.19 94 SER A C 1
ATOM 707 O O . SER A 1 94 ? 9.214 7.597 3.501 1.00 96.19 94 SER A O 1
ATOM 709 N N . GLU A 1 95 ? 11.274 7.200 2.708 1.00 95.38 95 GLU A N 1
ATOM 710 C CA . GLU A 1 95 ? 12.008 7.896 3.769 1.00 95.38 95 GLU A CA 1
ATOM 711 C C . GLU A 1 95 ? 11.674 9.387 3.767 1.00 95.38 95 GLU A C 1
ATOM 713 O O . GLU A 1 95 ? 11.283 9.946 4.789 1.00 95.38 95 GLU A O 1
ATOM 718 N N . ARG A 1 96 ? 11.683 10.022 2.591 1.00 95.44 96 ARG A N 1
ATOM 719 C CA . ARG A 1 96 ? 11.267 11.422 2.435 1.00 95.44 96 ARG A CA 1
ATOM 720 C C . ARG A 1 96 ? 9.819 11.650 2.870 1.00 95.44 96 ARG A C 1
ATOM 722 O O . ARG A 1 96 ? 9.464 12.722 3.364 1.00 95.44 96 ARG A O 1
ATOM 729 N N . TYR A 1 97 ? 8.944 10.670 2.656 1.00 94.44 97 TYR A N 1
ATOM 730 C CA . TYR A 1 97 ? 7.577 10.730 3.163 1.00 94.44 97 TYR A CA 1
ATOM 731 C C . TYR A 1 97 ? 7.537 10.620 4.695 1.00 94.44 97 TYR A C 1
ATOM 733 O O . TYR A 1 97 ? 6.843 11.418 5.326 1.00 94.44 97 TYR A O 1
ATOM 741 N N . ALA A 1 98 ? 8.333 9.728 5.292 1.00 93.50 98 ALA A N 1
ATOM 742 C CA . ALA A 1 98 ? 8.486 9.615 6.743 1.00 93.50 98 ALA A CA 1
ATOM 743 C C . ALA A 1 98 ? 9.020 10.913 7.380 1.00 93.50 98 ALA A C 1
ATOM 745 O O . ALA A 1 98 ? 8.493 11.372 8.395 1.00 93.50 98 ALA A O 1
ATOM 746 N N . GLU A 1 99 ? 10.007 11.562 6.755 1.00 93.75 99 GLU A N 1
ATOM 747 C CA . GLU A 1 99 ? 10.545 12.860 7.186 1.00 93.75 99 GLU A CA 1
ATOM 748 C C . GLU A 1 99 ? 9.464 13.944 7.209 1.00 93.75 99 GLU A C 1
ATOM 750 O O . GLU A 1 99 ? 9.341 14.692 8.178 1.00 93.75 99 GLU A O 1
ATOM 755 N N . ARG A 1 100 ? 8.626 14.009 6.165 1.00 91.06 100 ARG A N 1
ATOM 756 C CA . ARG A 1 100 ? 7.510 14.968 6.085 1.00 91.06 100 ARG A CA 1
ATOM 757 C C . ARG A 1 100 ? 6.452 14.752 7.163 1.00 91.06 100 ARG A C 1
ATOM 759 O O . ARG A 1 100 ? 5.752 15.702 7.506 1.00 91.06 100 ARG A O 1
ATOM 766 N N . LEU A 1 101 ? 6.319 13.525 7.660 1.00 88.50 101 LEU A N 1
ATOM 767 C CA . LEU A 1 101 ? 5.446 13.184 8.783 1.00 88.50 101 LEU A CA 1
ATOM 768 C C . LEU A 1 101 ? 6.109 13.441 10.147 1.00 88.50 101 LEU A C 1
ATOM 770 O O . LEU A 1 101 ? 5.438 13.326 11.168 1.00 88.50 101 LEU A O 1
ATOM 774 N N . GLY A 1 102 ? 7.395 13.812 10.180 1.00 89.00 102 GLY A N 1
ATOM 775 C CA . GLY A 1 102 ? 8.152 14.019 11.416 1.00 89.00 102 GLY A CA 1
ATOM 776 C C . GLY A 1 102 ? 8.523 12.721 12.137 1.00 89.00 102 GLY A C 1
ATOM 777 O O . GLY A 1 102 ? 8.808 12.757 13.329 1.00 89.00 102 GLY A O 1
ATOM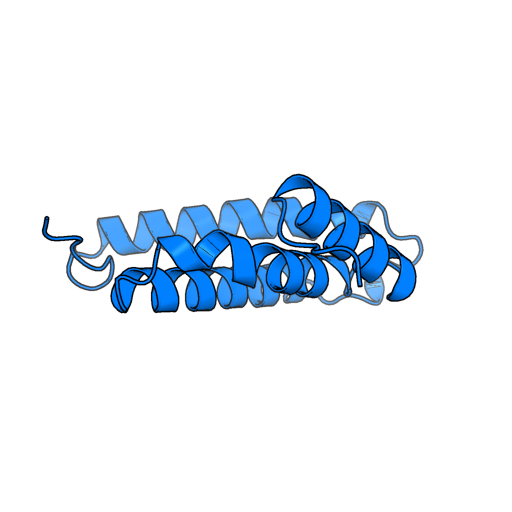 778 N N . LEU A 1 103 ? 8.509 11.581 11.436 1.00 82.25 103 LEU A N 1
ATOM 779 C CA . LEU A 1 103 ? 8.768 10.256 12.015 1.00 82.25 103 LEU A CA 1
ATOM 780 C C . LEU A 1 103 ? 10.264 9.926 12.119 1.00 82.25 103 LEU A C 1
ATOM 782 O O . LEU A 1 103 ? 10.654 9.018 12.850 1.00 82.25 103 LEU A O 1
ATOM 786 N N . VAL A 1 104 ? 11.121 10.673 11.418 1.00 69.00 104 VAL A N 1
ATOM 787 C CA . VAL A 1 104 ? 12.574 10.496 11.485 1.00 69.00 104 VAL A CA 1
ATOM 788 C C . VAL A 1 104 ? 13.124 11.311 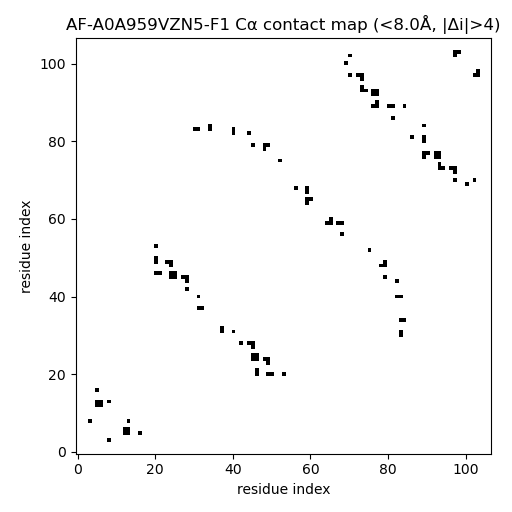12.655 1.00 69.00 104 VAL A C 1
ATOM 790 O O . VAL A 1 104 ? 13.268 12.531 12.575 1.00 69.00 104 VAL A O 1
ATOM 793 N N . THR A 1 105 ? 13.446 10.631 13.757 1.00 52.25 105 THR A N 1
ATOM 794 C CA . THR A 1 105 ? 14.299 11.199 14.809 1.00 52.25 105 THR A CA 1
ATOM 795 C C . THR A 1 105 ? 15.742 11.082 14.338 1.00 52.25 105 THR A C 1
ATOM 797 O O . THR A 1 105 ? 16.210 9.971 14.094 1.00 52.25 105 THR A O 1
ATOM 800 N N . SER A 1 106 ? 16.447 12.210 14.214 1.00 43.25 106 SER A N 1
ATOM 801 C CA . SER A 1 106 ? 17.904 12.220 14.051 1.00 43.25 106 SER A CA 1
ATOM 802 C C . SER A 1 106 ? 18.544 11.288 15.086 1.00 43.25 106 SER A C 1
ATOM 804 O O . SER A 1 106 ? 18.423 11.530 16.286 1.00 43.25 106 SER A O 1
ATOM 806 N N . SER A 1 107 ? 19.192 10.223 14.616 1.00 38.00 107 SER A N 1
ATOM 807 C CA . SER A 1 107 ? 20.178 9.444 15.372 1.00 38.00 107 SER A CA 1
ATOM 808 C C . SER A 1 107 ? 21.546 9.664 14.752 1.00 38.00 107 SER A C 1
ATOM 810 O O . SER A 1 107 ? 21.603 9.738 13.504 1.00 38.00 107 SER A O 1
#

pLDDT: mean 86.11, std 13.11, range [37.69, 97.12]

Radius of gyration: 15.82 Å; Cα contacts (8 Å, |Δi|>4): 67; chains: 1; bounding box: 45×23×38 Å

Secondary structure (DSSP, 8-state):
-----TTTS-HHHHHHHHHHHHHHHHHHHGGGGG-TTGGGS-THHHHHHHHHHHHHHHHHHHTT-GGGHHHHHHHHHHHHHTTTS-HHHHHHHHHHHHHHTT-----

Sequence (107 aa):
MCIVDMFSAGPAALERYLSAVRMIAAFVDGGRTMMPDRDVVPESIAGMVIGGAAVVIRAEIVDERTEMLPEVGPDLLYAILVPYMDKEEALERSERYAERLGLVTSS

Foldseek 3Di:
DDPQPLVRVDDVSVVVVVVVLVVQLVVLLVLLVVAPCSVQFDSCQSSVLSVVLVVVCVVCVVVVNNVCNLVCQLVSQLSSCVSRDPSVVSNVVSVVSCVVVVNDDDD

Solvent-accessible surface area (backbone atoms only — not comparable to full-atom values): 6087 Å² total; per-residue (Å²): 131,88,81,74,52,44,85,77,64,40,72,71,42,40,50,50,51,54,47,52,46,49,53,52,13,54,57,55,47,53,48,40,78,76,35,95,62,39,83,79,48,62,86,63,50,31,51,51,42,42,51,50,46,54,50,55,55,46,50,34,51,75,70,69,39,58,87,49,51,70,73,52,42,29,59,47,49,25,62,59,34,43,79,66,47,57,61,68,59,21,45,53,55,16,50,55,49,30,49,76,70,66,69,65,73,93,126

Mean predicted aligned error: 6.33 Å

=== Feature glossary ===
Reading guide. The protein is described through the following features:

Foldseek 3Di. A 3Di character summarizes, for each residue, the relative orientation of the Cα frame of its nearest spatial neighbor. Because it encodes fold topology rather than chemistry, 3Di alignments detect remote structural similarity that sequence alignment misses.

Contact-map, Ramachandran, and PAE plots. Plot images: a contact map (which residues are close in 3D, as an N×N binary image), a Ramachandran scatter (backbone torsion angles, revealing secondary-structure composition at a glance), and — for AlphaFold structures — a PAE heatmap (pairwise prediction confidence).

Radius of gyration, Cα contacts, bounding box. Radius of gyration (Rg) is the root-mean-square distance of Cα atoms from their centroid — a single number for overall size and compactness. A globular domain of N residues has Rg ≈ 2.2·N^0.38 Å; an extended or disordered chain has a much larger Rg. The Cα contact count is the number of residue pairs whose Cα atoms are within 8 Å and are more than four positions apart in sequence — a standard proxy for tertiary packing density. The bounding box is the smallest axis-aligned box enclosing all Cα atoms.

Secondary structure (8-state, DSSP). Eight-state secondary structure (DSSP): H is the canonical α-helix, G the tighter 3₁₀-helix, I the wider π-helix; E/B are β-structure, T and S are turns and bends, and '-' is everything else. DSSP derives these from the pattern of main-chain N–H···O=C hydrogen bonds, not from the sequence.

B-factor. B-factor (Debye–Waller factor) reflects atomic displacement in the crystal lattice. It is an experimental observable (units Å²), not a prediction; low values mean the atom is pinned down, high values mean it moves or is heterogeneous across the crystal.

pLDDT. p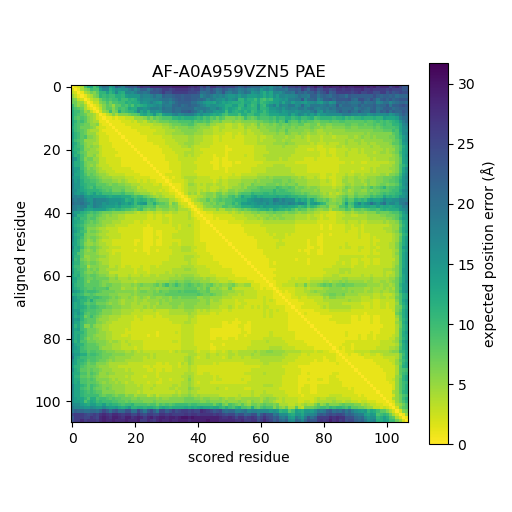LDDT is the predicted lDDT-Cα score: AlphaFold's confidence that the local environment of each residue (all inter-atomic distances within 15 Å) is correctly placed. It is a per-residue number between 0 and 100, with higher meaning more reliable.

Nearest PDB structures. Nearest PDB neighbors are the top structural matches found by Foldseek when searching this structure against the entire Protein Data Bank. Each hit reports a TM-score (0 to 1; >0.5 almost always implies the same fold) and an E-value. These are *structural* homologs — they may share no detectable sequence similarity.

Solvent-accessible surface area. Accessible surface area quantifies burial. A residue with SASA near zero is packed into the hydrophobic core; one with SASA >100 Å² sits on the surface. Computed here via the Shrake–Rupley numerical algorithm with a 1.4 Å probe.

Rendered structure images. Structure images are PyMOL renders from six orthogonal camera directions. Cartoon representation draws helices as coils and strands as arrows; sticks shows the backbone as bonds; surface shows 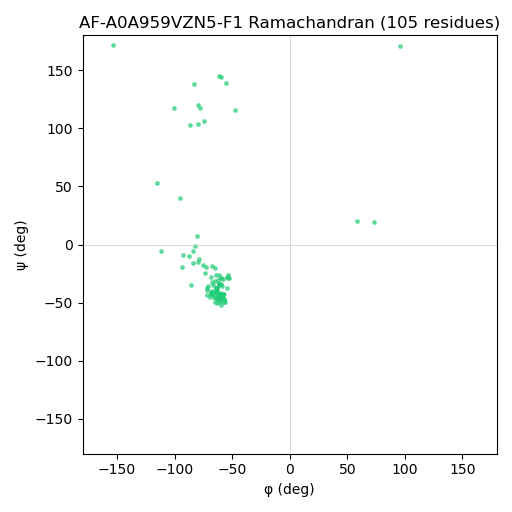the solvent-excluded envelope. Rainbow coloring maps sequence position to hue (blue→red, N→C); chain coloring assigns a distinct color per polypeptide.

Backbone torsions (φ/ψ). φ (phi) and ψ (psi) are the two rotatable backbone dihedrals per residue: φ is the C(i-1)–N–Cα–C torsion, ψ is the N–Cα–C–N(i+1) torsion, both in degrees on (−180°, 180°]. α-helical residues cluster near (−60°, −45°); β-strand residues near (−120°, +130°). A Ramachandran plot is simply a scatter of (φ, ψ) for every residue.

Predicted aligned error. Predicted Aligned Error (PAE) is an AlphaFold confidence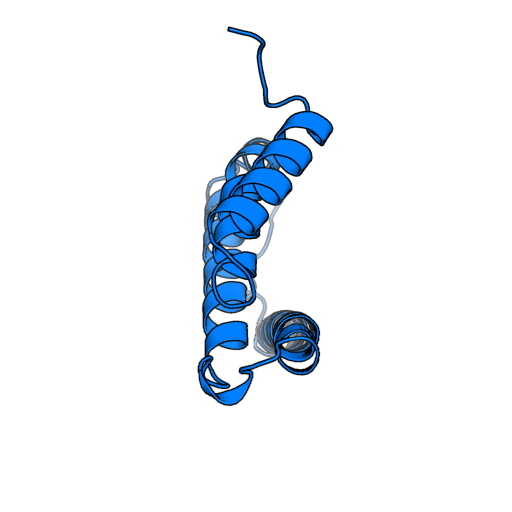 matrix: entry (i, j) is the expected error in the position of residue j, in ångströms, when the prediction is superimposed on the true structure at residue i. Low PAE within a block of residues means that block is internally rigid and well-predicted; high PAE between two blocks means their relative placement is uncertain even if each block individually is confident.

mmCIF coordinates. Structure coordinates are given as an mmCIF _atom_site loop: one row per atom with element, residue name, chain id, sequence number, and x/y/z position in Å. Only the four main-chain atoms per residue are included here; side chains are omitted to keep the record compact.

InterPro / GO / CATH / organism. Database cross-references. InterPro integrates a dozen domain/family signature databases into unified entries with residue-range hits. GO terms attach function/process/location labels with evidence codes. CATH codes position the fold in a four-level structural taxonomy. Organism is the NCBI-taxonomy species name.

Secondary structure (3-state, P-SEA). SS3 is a coarse helix/strand/coil call (letters a/b/c) made by the P-SEA algorithm from inter-Cα distances and dihedrals. It is less detailed than DSSP but needs only Cα positions.

Sequence. Sequence gives the chain of amino acids in standard one-letter code (A=alanine, C=cysteine, …, Y=tyrosine), read N→C. It is the only feature that is directly encoded by the gene; all structural features are derived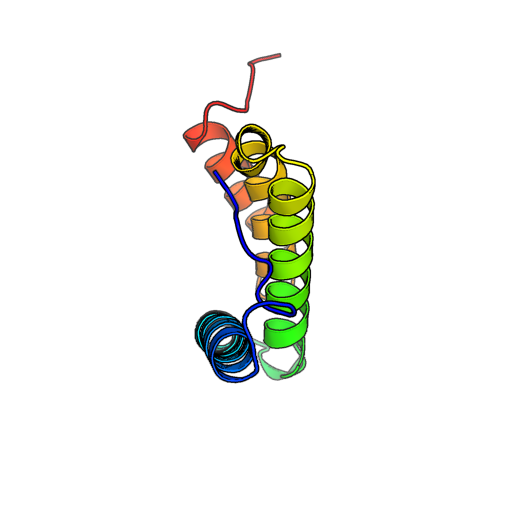 from the folded form of this sequence.